Protein AF-A0AAW7VHK9-F1 (afdb_monomer_lite)

Secondary structure (DSSP, 8-state):
---SS-SHHHHHHHHHHHHHHHH-HHHHHHTPSPEEEEETTEEEEEPPPPSSS---EEEEEETTT--EEEEEE--

Sequence (75 aa):
MEILVNSREMALELSYVYIKYVYGKEKAEFQKPYSITDDNNCWKIEGKQPKTLGGNFTILIAKKDGQVLNVIHTK

Foldseek 3Di:
DDFPQPDPVSLQVLVLVVCCVPPNNVLSVVQPPWDWDDDPQWIWIKGRADPDPFFIWIWIAGRRPRDTPDIDTDD

Structure (mmCIF, N/CA/C/O backbone):
data_AF-A0AAW7VHK9-F1
#
_entry.id   AF-A0AAW7VHK9-F1
#
loop_
_atom_site.group_PDB
_atom_site.id
_atom_site.type_symbol
_atom_site.label_atom_id
_atom_site.label_alt_id
_atom_site.label_comp_id
_atom_site.label_asym_id
_atom_site.label_entity_id
_atom_site.label_seq_id
_atom_site.pdbx_PDB_ins_code
_atom_site.Cartn_x
_atom_site.Cartn_y
_atom_site.Cartn_z
_atom_site.occupancy
_atom_site.B_iso_or_equiv
_atom_site.auth_seq_id
_atom_site.auth_comp_id
_atom_site.auth_asym_id
_atom_site.auth_atom_id
_atom_site.pdbx_PDB_model_num
ATOM 1 N N . MET A 1 1 ? -19.556 0.137 13.794 1.00 65.69 1 MET A N 1
ATOM 2 C CA . MET A 1 1 ? -19.104 -0.714 12.674 1.00 65.69 1 MET A CA 1
ATOM 3 C C . MET A 1 1 ? -17.690 -1.138 13.001 1.00 65.69 1 MET A C 1
ATOM 5 O O . MET A 1 1 ? -16.913 -0.274 13.385 1.00 65.69 1 MET A O 1
ATOM 9 N N . GLU A 1 2 ? -17.389 -2.429 12.943 1.00 84.81 2 GLU A N 1
ATOM 10 C CA . GLU A 1 2 ? -16.031 -2.917 13.186 1.00 84.81 2 GLU A CA 1
ATOM 11 C C . GLU A 1 2 ? -15.133 -2.522 12.004 1.00 84.81 2 GLU A C 1
ATOM 13 O O . GLU A 1 2 ? -15.535 -2.648 10.846 1.00 84.81 2 GLU A O 1
ATOM 18 N N . ILE A 1 3 ? -13.966 -1.952 12.305 1.00 92.06 3 ILE A N 1
ATOM 19 C CA . ILE A 1 3 ? -12.978 -1.502 11.323 1.00 92.06 3 ILE A CA 1
ATOM 20 C C . ILE A 1 3 ? -11.778 -2.437 11.439 1.00 92.06 3 ILE A C 1
ATOM 22 O O . ILE A 1 3 ? -11.092 -2.423 12.462 1.00 92.06 3 ILE A O 1
ATOM 26 N N . LEU A 1 4 ? -11.532 -3.233 10.395 1.00 96.62 4 LEU A N 1
ATOM 27 C CA . LEU A 1 4 ? -10.411 -4.170 10.356 1.00 96.62 4 LEU A CA 1
ATOM 28 C C . LEU A 1 4 ? -9.073 -3.437 10.212 1.00 96.62 4 LEU A C 1
ATOM 30 O O . LEU A 1 4 ? -8.152 -3.672 10.987 1.00 96.62 4 LEU A O 1
ATOM 34 N N . VAL A 1 5 ? -8.971 -2.518 9.248 1.00 97.19 5 VAL A N 1
ATOM 35 C CA . VAL A 1 5 ? -7.741 -1.762 8.966 1.00 97.19 5 VAL A CA 1
ATOM 36 C C . VAL A 1 5 ? -7.764 -0.451 9.746 1.00 97.19 5 VAL A C 1
ATOM 38 O O . VAL A 1 5 ? -8.008 0.627 9.199 1.00 97.19 5 VAL A O 1
ATOM 41 N N . ASN A 1 6 ? -7.576 -0.558 11.059 1.00 94.56 6 ASN A N 1
ATOM 42 C CA . ASN A 1 6 ? -7.754 0.550 12.001 1.00 94.56 6 ASN A CA 1
ATOM 43 C C . ASN A 1 6 ? -6.485 1.376 12.276 1.00 94.56 6 ASN A C 1
ATOM 45 O O . ASN A 1 6 ? -6.579 2.407 12.939 1.00 94.56 6 ASN A O 1
ATOM 49 N N . SER A 1 7 ? -5.327 0.972 11.747 1.00 96.69 7 SER A N 1
ATOM 50 C CA . SER A 1 7 ? -4.063 1.685 11.935 1.00 96.69 7 SER A CA 1
ATOM 51 C C . SER A 1 7 ? -3.390 2.051 10.617 1.00 96.69 7 SER A C 1
ATOM 53 O O . SER A 1 7 ? -3.549 1.390 9.584 1.00 96.69 7 SER A O 1
ATOM 55 N N . ARG A 1 8 ? -2.592 3.120 10.681 1.00 97.56 8 ARG A N 1
ATOM 56 C CA . ARG A 1 8 ? -1.740 3.579 9.584 1.00 97.56 8 ARG A CA 1
ATOM 57 C C . ARG A 1 8 ? -0.746 2.486 9.188 1.00 97.56 8 ARG A C 1
AT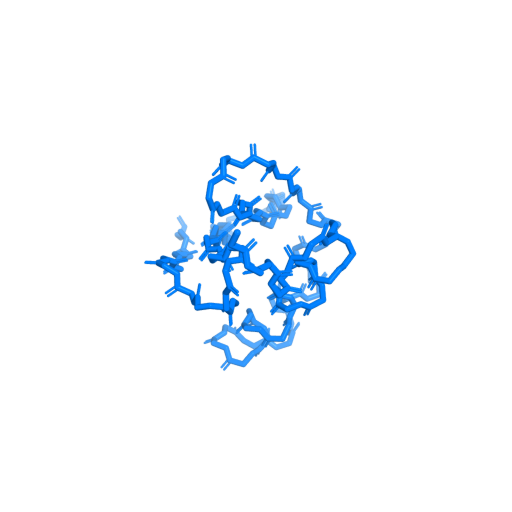OM 59 O O . ARG A 1 8 ? -0.529 2.245 8.005 1.00 97.56 8 ARG A O 1
ATOM 66 N N . GLU A 1 9 ? -0.156 1.822 10.174 1.00 97.94 9 GLU A N 1
ATOM 67 C CA . GLU A 1 9 ? 0.861 0.786 10.004 1.00 97.94 9 GLU A CA 1
ATOM 68 C C . GLU A 1 9 ? 0.291 -0.423 9.258 1.00 97.94 9 GLU A C 1
ATOM 70 O O . GLU A 1 9 ? 0.864 -0.847 8.256 1.00 97.94 9 GLU A O 1
ATOM 75 N N . MET A 1 10 ? -0.890 -0.904 9.655 1.00 97.75 10 MET A N 1
ATOM 76 C CA . MET A 1 10 ? -1.552 -2.021 8.977 1.00 97.75 10 MET A CA 1
ATOM 77 C C . MET A 1 10 ? -1.895 -1.677 7.524 1.00 97.75 10 MET A C 1
ATOM 79 O O . MET A 1 10 ? -1.693 -2.490 6.622 1.00 97.75 10 MET A O 1
ATOM 83 N N . ALA A 1 11 ? -2.380 -0.459 7.270 1.00 98.19 11 ALA A N 1
ATOM 84 C CA . ALA A 1 11 ? -2.672 0.003 5.917 1.00 98.19 11 ALA A CA 1
ATOM 85 C C . ALA A 1 11 ? -1.411 0.058 5.034 1.00 98.19 11 ALA A C 1
ATOM 87 O O . ALA A 1 11 ? -1.459 -0.311 3.857 1.00 98.19 11 ALA A O 1
ATOM 88 N N . LEU A 1 12 ? -0.272 0.474 5.597 1.00 98.31 12 LEU A N 1
ATOM 89 C CA . LEU A 1 12 ? 1.021 0.484 4.911 1.00 98.31 12 LEU A CA 1
ATOM 90 C C . LEU A 1 12 ? 1.533 -0.935 4.618 1.00 98.31 12 LEU A C 1
ATOM 92 O O . LEU A 1 12 ? 2.016 -1.187 3.512 1.00 98.31 12 LEU A O 1
ATOM 96 N N . GLU A 1 13 ? 1.395 -1.868 5.562 1.00 98.00 13 GLU A N 1
ATOM 97 C CA . GLU A 1 13 ? 1.766 -3.277 5.373 1.00 98.00 13 GLU A CA 1
ATOM 98 C C . GLU A 1 13 ? 0.914 -3.953 4.293 1.00 98.00 13 GLU A C 1
ATOM 100 O O . GLU A 1 13 ? 1.454 -4.579 3.377 1.00 98.00 13 GLU A O 1
ATOM 105 N N . LEU A 1 14 ? -0.409 -3.760 4.331 1.00 98.06 14 LEU A N 1
ATOM 106 C CA . LEU A 1 14 ? -1.317 -4.256 3.294 1.00 98.06 14 LEU A CA 1
ATOM 107 C C . LEU A 1 14 ? -0.995 -3.651 1.927 1.00 98.06 14 LEU A C 1
ATOM 109 O O . LEU A 1 14 ? -0.948 -4.370 0.929 1.00 98.06 14 LEU A O 1
ATOM 113 N N . SER A 1 15 ? -0.706 -2.349 1.874 1.00 97.94 15 SER A N 1
ATOM 114 C CA . SER A 1 15 ? -0.292 -1.686 0.633 1.00 97.94 15 SER A CA 1
ATOM 115 C C . SER A 1 15 ? 0.970 -2.317 0.057 1.00 97.94 15 SER A C 1
ATOM 117 O O . SER A 1 15 ? 1.016 -2.610 -1.135 1.00 97.94 15 SER A O 1
ATOM 119 N N . TYR A 1 16 ? 1.974 -2.599 0.892 1.00 98.00 16 TYR A N 1
ATOM 120 C CA . TYR A 1 16 ? 3.177 -3.300 0.450 1.00 98.00 16 TYR A CA 1
ATOM 121 C C . TYR A 1 16 ? 2.851 -4.680 -0.130 1.00 98.00 16 TYR A C 1
ATOM 123 O O . TYR A 1 16 ? 3.342 -5.013 -1.208 1.00 98.00 16 TYR A O 1
ATOM 131 N N . VAL A 1 17 ? 2.008 -5.468 0.550 1.00 98.00 17 VAL A N 1
ATOM 132 C CA . VAL A 1 17 ? 1.580 -6.792 0.073 1.00 98.00 17 VAL A CA 1
ATOM 133 C C . VAL A 1 17 ? 0.918 -6.677 -1.301 1.00 98.00 17 VAL A C 1
ATOM 135 O O . VAL A 1 17 ? 1.361 -7.336 -2.243 1.00 98.00 17 VAL A O 1
ATOM 138 N N . TYR A 1 18 ? -0.080 -5.805 -1.451 1.00 97.69 18 TYR A N 1
ATOM 139 C CA . TYR A 1 18 ? -0.793 -5.644 -2.716 1.00 97.69 18 TYR A CA 1
ATOM 140 C C . TYR A 1 18 ? 0.126 -5.161 -3.841 1.00 97.69 18 TYR A C 1
ATOM 142 O O . TYR A 1 18 ? 0.190 -5.793 -4.893 1.00 97.69 18 TYR A O 1
ATOM 150 N N . ILE A 1 19 ? 0.901 -4.096 -3.626 1.00 96.56 19 ILE A N 1
ATOM 151 C CA . ILE A 1 19 ? 1.792 -3.551 -4.659 1.00 96.56 19 ILE A CA 1
ATOM 152 C C . ILE A 1 19 ? 2.884 -4.557 -5.041 1.00 96.56 19 ILE A C 1
ATOM 154 O O . ILE A 1 19 ? 3.173 -4.713 -6.228 1.00 96.56 19 ILE A O 1
ATOM 158 N N . LYS A 1 20 ? 3.445 -5.300 -4.077 1.00 96.81 20 LYS A N 1
ATOM 159 C CA . LYS A 1 20 ? 4.432 -6.359 -4.337 1.00 96.81 20 LYS A CA 1
ATOM 160 C C . LYS A 1 20 ? 3.879 -7.431 -5.273 1.00 96.81 20 LYS A C 1
ATOM 162 O O . LYS A 1 20 ? 4.597 -7.848 -6.179 1.00 96.81 20 LYS A O 1
ATOM 167 N N . TYR A 1 21 ? 2.652 -7.898 -5.046 1.00 96.88 21 TYR A N 1
ATOM 168 C CA . TYR A 1 21 ? 2.077 -8.995 -5.830 1.00 96.88 21 TYR A CA 1
ATOM 169 C C . TYR A 1 21 ? 1.402 -8.538 -7.130 1.00 96.88 21 TYR A C 1
ATOM 171 O O . TYR A 1 21 ? 1.337 -9.325 -8.067 1.00 96.88 21 TYR A O 1
ATOM 179 N N . VAL A 1 22 ? 0.967 -7.277 -7.230 1.00 94.69 22 VAL A N 1
ATOM 180 C CA . VAL A 1 22 ? 0.383 -6.714 -8.462 1.00 94.69 22 VAL A CA 1
ATOM 181 C C . VAL A 1 22 ? 1.459 -6.179 -9.414 1.00 94.69 22 VAL A C 1
ATOM 183 O O . VAL A 1 22 ? 1.387 -6.408 -10.618 1.00 94.69 22 VAL A O 1
ATOM 186 N N . TYR A 1 23 ? 2.469 -5.473 -8.895 1.00 92.12 23 TYR A N 1
ATOM 187 C CA . TYR A 1 23 ? 3.454 -4.741 -9.705 1.00 92.12 23 TYR A CA 1
ATOM 188 C C . TYR A 1 23 ? 4.902 -5.219 -9.529 1.00 92.12 23 TYR A C 1
ATOM 190 O O . TYR A 1 23 ? 5.792 -4.744 -10.235 1.00 92.12 23 TYR A O 1
ATOM 198 N N . GLY A 1 24 ? 5.149 -6.165 -8.624 1.00 93.88 24 GLY A N 1
ATOM 199 C CA . GLY A 1 24 ? 6.470 -6.720 -8.354 1.00 93.88 24 GLY A CA 1
ATOM 200 C C . GLY A 1 24 ? 7.154 -6.085 -7.143 1.00 93.88 24 GLY A C 1
ATOM 201 O O . GLY A 1 24 ? 6.992 -4.901 -6.834 1.00 93.88 24 GLY A O 1
ATOM 202 N N . LYS A 1 25 ? 7.973 -6.895 -6.458 1.00 95.06 25 LYS A N 1
ATOM 203 C CA . LYS A 1 25 ? 8.713 -6.491 -5.250 1.00 95.06 25 LYS A CA 1
ATOM 204 C C . LYS A 1 25 ? 9.579 -5.256 -5.487 1.00 95.06 25 LYS A C 1
ATOM 206 O O . LYS A 1 25 ? 9.623 -4.377 -4.639 1.00 95.06 25 LYS A O 1
ATOM 211 N N . GLU A 1 26 ? 10.243 -5.190 -6.635 1.00 91.69 26 GLU A N 1
ATOM 212 C CA . GLU A 1 26 ? 11.136 -4.090 -6.990 1.00 91.69 26 GLU A CA 1
ATOM 213 C C . GLU A 1 26 ? 10.417 -2.732 -6.946 1.00 91.69 26 GLU A C 1
ATOM 215 O O . GLU A 1 26 ? 10.858 -1.816 -6.252 1.00 91.69 26 GLU A O 1
ATOM 220 N N . LYS A 1 27 ? 9.246 -2.630 -7.590 1.00 88.88 27 LYS A N 1
ATOM 221 C CA . LYS A 1 27 ? 8.416 -1.418 -7.552 1.00 88.88 27 LYS A CA 1
ATOM 222 C C . LYS A 1 27 ? 7.928 -1.097 -6.140 1.00 88.88 27 LYS A C 1
ATOM 224 O O . LYS A 1 27 ? 7.967 0.065 -5.739 1.00 88.88 27 LYS A O 1
ATOM 229 N N . ALA A 1 28 ? 7.506 -2.112 -5.382 1.00 93.94 28 ALA A N 1
ATOM 230 C CA . ALA A 1 28 ? 7.062 -1.930 -4.003 1.00 93.94 28 ALA A CA 1
ATOM 231 C C . ALA A 1 28 ? 8.178 -1.363 -3.107 1.00 93.94 28 ALA A C 1
ATOM 233 O O . ALA A 1 28 ? 7.914 -0.476 -2.300 1.00 93.94 28 ALA A O 1
ATOM 234 N N . GLU A 1 29 ? 9.420 -1.830 -3.248 1.00 94.25 29 GLU A N 1
ATOM 235 C CA . GLU A 1 29 ? 10.549 -1.335 -2.451 1.00 94.25 29 GLU A CA 1
ATOM 236 C C . GLU A 1 29 ? 11.034 0.049 -2.909 1.00 94.25 29 GLU A C 1
ATOM 238 O O . GLU A 1 29 ? 11.214 0.935 -2.075 1.00 94.25 29 GLU A O 1
ATOM 243 N N . PHE A 1 30 ? 11.210 0.278 -4.216 1.00 92.06 30 PHE A N 1
ATOM 244 C CA . PHE A 1 30 ? 11.784 1.537 -4.714 1.00 92.06 30 PHE A CA 1
ATOM 245 C C . PHE A 1 30 ? 10.889 2.756 -4.519 1.00 92.06 30 PHE A C 1
ATOM 247 O O . PHE A 1 30 ? 11.395 3.874 -4.420 1.00 92.06 30 PHE A O 1
ATOM 254 N N . GLN A 1 31 ? 9.575 2.556 -4.443 1.00 92.06 31 GLN A N 1
ATOM 255 C CA . GLN A 1 31 ? 8.633 3.639 -4.180 1.00 92.06 31 GLN A CA 1
ATOM 256 C C . GLN A 1 31 ? 8.425 3.887 -2.675 1.00 92.06 31 GLN A C 1
ATOM 258 O O . GLN A 1 31 ? 7.505 4.603 -2.305 1.00 92.06 31 GLN A O 1
ATOM 263 N N . LYS A 1 32 ? 9.264 3.347 -1.779 1.00 94.12 32 LYS A N 1
ATOM 264 C CA . LYS A 1 32 ? 9.271 3.741 -0.358 1.00 94.12 32 LYS A CA 1
ATOM 265 C C . LYS A 1 32 ? 10.028 5.069 -0.114 1.00 94.12 32 LYS A C 1
ATOM 267 O O . LYS A 1 32 ? 10.914 5.439 -0.889 1.00 94.12 32 LYS A O 1
ATOM 272 N N . PRO A 1 33 ? 9.755 5.770 1.007 1.00 95.31 33 PRO A N 1
ATOM 273 C CA . PRO A 1 33 ? 8.617 5.553 1.905 1.00 95.31 33 PRO A CA 1
ATOM 274 C C . PRO A 1 33 ? 7.292 5.916 1.227 1.00 95.31 33 PRO A C 1
ATOM 276 O O . PRO A 1 33 ? 7.252 6.817 0.393 1.00 95.31 33 PRO A O 1
ATOM 279 N N . TYR A 1 34 ? 6.220 5.217 1.598 1.00 96.69 34 TYR A N 1
ATOM 280 C CA . TYR A 1 34 ? 4.881 5.535 1.106 1.00 96.69 34 TYR A CA 1
ATOM 281 C C . TYR A 1 34 ? 4.297 6.730 1.857 1.00 96.69 34 TYR A C 1
ATOM 283 O O . TYR A 1 34 ? 4.482 6.876 3.070 1.00 96.69 34 TYR A O 1
ATOM 291 N N . SER A 1 35 ? 3.540 7.544 1.132 1.00 96.75 35 SER A N 1
ATOM 292 C CA . SER A 1 35 ? 2.647 8.542 1.708 1.00 96.75 35 SER A CA 1
ATOM 293 C C . SER A 1 35 ? 1.309 7.884 2.017 1.00 96.75 35 SER A C 1
ATOM 295 O O . SER A 1 35 ? 0.847 7.038 1.257 1.00 96.75 35 SER A O 1
ATOM 297 N N . ILE A 1 36 ? 0.687 8.262 3.130 1.00 97.88 36 ILE A N 1
ATOM 298 C CA . ILE A 1 36 ? -0.609 7.725 3.547 1.00 97.88 36 ILE A CA 1
ATOM 299 C C . ILE A 1 36 ? -1.502 8.851 4.051 1.00 97.88 36 ILE A C 1
ATOM 301 O O . ILE A 1 36 ? -1.062 9.718 4.810 1.00 97.88 36 ILE A O 1
ATOM 305 N N . THR A 1 37 ? -2.755 8.819 3.618 1.00 98.12 37 THR A N 1
ATOM 306 C CA . THR A 1 37 ? -3.799 9.770 3.984 1.00 98.12 37 THR A CA 1
ATOM 307 C C . THR A 1 37 ? -5.022 9.004 4.467 1.00 98.12 37 THR A C 1
ATOM 309 O O . THR A 1 37 ? -5.427 8.010 3.860 1.00 98.12 37 THR A O 1
ATOM 312 N N . ASP A 1 38 ? -5.585 9.468 5.578 1.00 96.81 38 ASP A N 1
ATOM 313 C CA . ASP A 1 38 ? -6.893 9.033 6.048 1.00 96.81 38 ASP A CA 1
ATOM 314 C C . ASP A 1 38 ? -7.968 9.712 5.190 1.00 96.81 38 ASP A C 1
ATOM 316 O O . ASP A 1 38 ? -8.100 10.936 5.231 1.00 96.81 38 ASP A O 1
ATOM 320 N N . ASP A 1 39 ? -8.698 8.930 4.395 1.00 93.94 39 ASP A N 1
ATOM 321 C CA . ASP A 1 39 ? -9.820 9.413 3.594 1.00 93.94 39 ASP A CA 1
ATOM 322 C C . ASP A 1 39 ? -11.109 8.704 4.017 1.00 93.94 39 ASP A C 1
ATOM 324 O O . ASP A 1 39 ? -11.641 7.814 3.343 1.00 93.94 39 ASP A O 1
ATOM 328 N N . ASN A 1 40 ? -11.588 9.098 5.199 1.00 89.81 40 ASN A N 1
ATOM 329 C CA . ASN A 1 40 ? -12.839 8.666 5.813 1.00 89.81 40 ASN A CA 1
ATOM 330 C C . ASN A 1 40 ? -12.948 7.138 5.927 1.00 89.81 40 ASN A C 1
ATOM 332 O O . ASN A 1 40 ? -12.481 6.545 6.901 1.00 89.81 40 ASN A O 1
ATOM 336 N N . ASN A 1 41 ? -13.563 6.501 4.928 1.00 95.25 41 ASN A N 1
ATOM 337 C CA . ASN A 1 41 ? -13.833 5.065 4.871 1.00 95.25 41 ASN A CA 1
ATOM 338 C C . ASN A 1 41 ? -12.680 4.252 4.268 1.00 95.25 41 ASN A C 1
ATOM 340 O O . ASN A 1 41 ? -12.758 3.020 4.230 1.00 95.25 41 ASN A O 1
ATOM 344 N N . CYS A 1 42 ? -11.618 4.903 3.795 1.00 97.75 42 CYS A N 1
ATOM 345 C CA . CYS A 1 42 ? -10.466 4.234 3.213 1.00 97.75 42 CYS A CA 1
ATOM 346 C C . CYS A 1 42 ? -9.139 4.880 3.622 1.00 97.75 42 CYS A C 1
ATOM 348 O O . CYS A 1 42 ? -9.075 6.012 4.097 1.00 97.75 42 CYS A O 1
ATOM 350 N N . TRP A 1 43 ? -8.069 4.120 3.435 1.00 98.31 43 TRP A N 1
ATOM 351 C CA . TRP A 1 43 ? -6.710 4.625 3.417 1.00 98.31 43 TRP A CA 1
ATOM 352 C C . TRP A 1 43 ? -6.302 4.857 1.970 1.00 98.31 43 TRP A C 1
ATOM 354 O O . TRP A 1 43 ? -6.393 3.938 1.153 1.00 98.31 43 TRP A O 1
ATOM 364 N N . LYS A 1 44 ? -5.810 6.058 1.665 1.00 98.25 44 LYS A N 1
ATOM 365 C CA . LYS A 1 44 ? -5.124 6.345 0.405 1.00 98.25 44 LYS A CA 1
ATOM 366 C C . LYS A 1 44 ? -3.626 6.224 0.628 1.00 98.25 44 LYS A C 1
ATOM 368 O O . LYS A 1 44 ? -3.080 6.936 1.468 1.00 98.25 44 LYS A O 1
ATOM 373 N N . ILE A 1 45 ? -2.971 5.339 -0.116 1.00 98.06 45 ILE A N 1
ATOM 374 C CA . ILE A 1 45 ? -1.524 5.144 -0.055 1.00 98.06 45 ILE A CA 1
ATOM 375 C C . ILE A 1 45 ? -0.926 5.425 -1.425 1.00 98.06 45 ILE A C 1
ATOM 377 O O . ILE A 1 45 ? -1.407 4.939 -2.449 1.00 98.06 45 ILE A O 1
ATOM 381 N N . GLU A 1 46 ? 0.137 6.216 -1.432 1.00 96.62 46 GLU A N 1
ATOM 382 C CA . GLU A 1 46 ? 0.852 6.616 -2.634 1.00 96.62 46 GLU A CA 1
ATOM 383 C C . GLU A 1 46 ? 2.319 6.238 -2.505 1.00 96.62 46 GLU A C 1
ATOM 385 O O . GLU A 1 46 ? 2.944 6.422 -1.454 1.00 96.62 46 GLU A O 1
ATOM 390 N N . GLY A 1 47 ? 2.876 5.717 -3.593 1.00 95.25 47 GLY A N 1
ATOM 391 C CA . GLY A 1 47 ? 4.310 5.535 -3.695 1.00 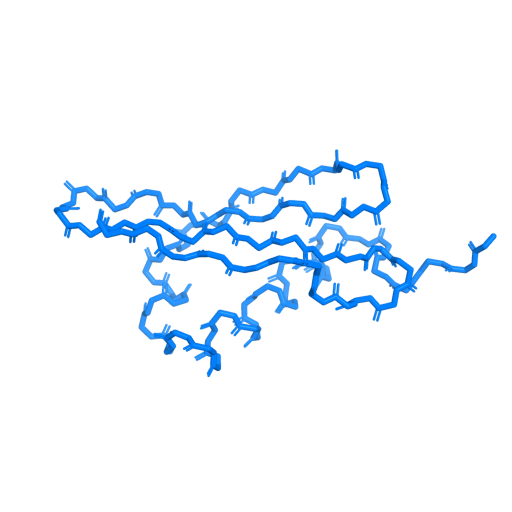95.25 47 GLY A CA 1
ATOM 392 C C . GLY A 1 47 ? 5.036 6.880 -3.660 1.00 95.25 47 GLY A C 1
ATOM 393 O O . GLY A 1 47 ? 4.476 7.952 -3.911 1.00 95.25 47 GLY A O 1
ATOM 394 N N . LYS A 1 48 ? 6.326 6.835 -3.363 1.00 91.75 48 LYS A N 1
ATOM 395 C CA . LYS A 1 48 ? 7.233 7.943 -3.601 1.00 91.75 48 LYS A CA 1
ATOM 396 C C . LYS A 1 48 ? 7.432 8.090 -5.101 1.00 91.75 48 LYS A C 1
ATOM 398 O O . LYS A 1 48 ? 7.875 7.157 -5.772 1.00 91.75 48 LYS A O 1
ATOM 403 N N . GLN A 1 49 ? 7.183 9.296 -5.597 1.00 81.69 49 GLN A N 1
ATOM 404 C CA . GLN A 1 49 ? 7.426 9.626 -6.991 1.00 81.69 49 GLN A CA 1
ATOM 405 C C . GLN A 1 49 ? 8.910 9.394 -7.338 1.00 81.69 49 GLN A C 1
ATOM 407 O O . GLN A 1 49 ? 9.795 9.930 -6.654 1.00 81.69 49 GLN A O 1
ATOM 412 N N . PRO A 1 50 ? 9.213 8.575 -8.359 1.00 75.69 50 PRO A N 1
ATOM 413 C CA . PRO A 1 50 ? 10.588 8.356 -8.778 1.00 75.69 50 PRO A CA 1
ATOM 414 C C . PRO A 1 50 ? 11.169 9.637 -9.393 1.00 75.69 50 PRO A C 1
ATOM 416 O O . PRO A 1 50 ? 10.460 10.471 -9.951 1.00 75.69 50 PRO A O 1
ATOM 419 N N . LYS A 1 51 ? 12.492 9.803 -9.269 1.00 71.62 51 LYS A N 1
ATOM 420 C CA . LYS A 1 51 ? 13.225 10.946 -9.847 1.00 71.62 51 LYS A CA 1
ATOM 421 C C . LYS A 1 51 ? 13.450 10.811 -11.360 1.00 71.62 51 LYS A C 1
ATOM 423 O O . LYS A 1 51 ? 13.824 11.782 -12.007 1.00 71.62 51 LYS A O 1
ATOM 428 N N . THR A 1 52 ? 13.280 9.609 -11.898 1.00 70.56 52 THR A N 1
ATOM 429 C CA . THR A 1 52 ? 13.417 9.271 -13.320 1.00 70.56 52 THR A CA 1
ATOM 430 C C . THR A 1 52 ? 12.043 9.047 -13.945 1.00 70.56 52 THR A C 1
ATOM 432 O O . THR A 1 52 ? 11.060 8.890 -13.224 1.00 70.56 52 THR A O 1
ATOM 435 N N . LEU A 1 53 ? 11.983 8.981 -15.280 1.00 64.38 53 LEU A N 1
ATOM 436 C CA . LEU A 1 53 ? 10.778 8.550 -15.996 1.00 64.38 53 LEU A CA 1
ATOM 437 C C . LEU A 1 53 ? 10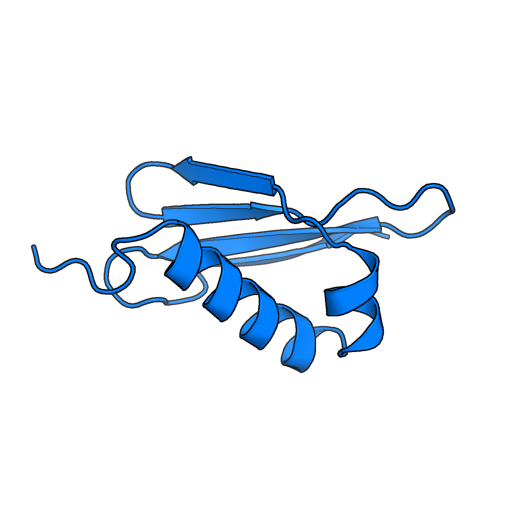.286 7.202 -15.445 1.00 64.38 53 LEU A C 1
ATOM 439 O O . LEU A 1 53 ? 11.072 6.272 -15.250 1.00 64.38 53 LEU A O 1
ATOM 443 N N . GLY A 1 54 ? 8.987 7.130 -15.184 1.00 65.38 54 GLY A N 1
ATOM 444 C CA . GLY A 1 54 ? 8.317 6.026 -14.514 1.00 65.38 54 GLY A CA 1
ATOM 445 C C . GLY A 1 54 ? 7.258 6.592 -13.581 1.00 65.38 54 GLY A C 1
ATOM 446 O O . GLY A 1 54 ? 7.550 7.445 -12.751 1.00 65.38 54 GLY A O 1
ATOM 447 N N . GLY A 1 55 ? 6.009 6.173 -13.723 1.00 81.75 55 GLY A N 1
ATOM 448 C CA . GLY A 1 55 ? 4.968 6.726 -12.871 1.00 81.75 55 GLY A CA 1
ATOM 449 C C . GLY A 1 55 ? 4.907 6.091 -11.485 1.00 81.75 55 GLY A C 1
ATOM 450 O O . GLY A 1 55 ? 5.765 5.316 -11.046 1.00 81.75 55 GLY A O 1
ATOM 451 N N . ASN A 1 56 ? 3.881 6.494 -10.755 1.00 90.31 56 ASN A N 1
ATOM 452 C CA . ASN A 1 56 ? 3.720 6.250 -9.333 1.00 90.31 56 ASN A CA 1
ATOM 453 C C . ASN A 1 56 ? 2.499 5.364 -9.089 1.00 90.31 56 ASN A C 1
ATOM 455 O O . ASN A 1 56 ? 1.557 5.401 -9.886 1.00 90.31 56 ASN A O 1
ATOM 459 N N . PHE A 1 57 ? 2.492 4.586 -8.004 1.00 93.81 57 PHE A N 1
ATOM 460 C CA . PHE A 1 57 ? 1.263 3.907 -7.604 1.00 93.81 57 PHE A CA 1
ATOM 461 C C . PHE A 1 57 ? 0.397 4.774 -6.691 1.00 93.81 57 PHE A C 1
ATOM 463 O O . PHE A 1 57 ? 0.894 5.523 -5.848 1.00 93.81 57 PHE A O 1
ATOM 470 N N . THR A 1 58 ? -0.910 4.565 -6.805 1.00 96.19 58 THR A N 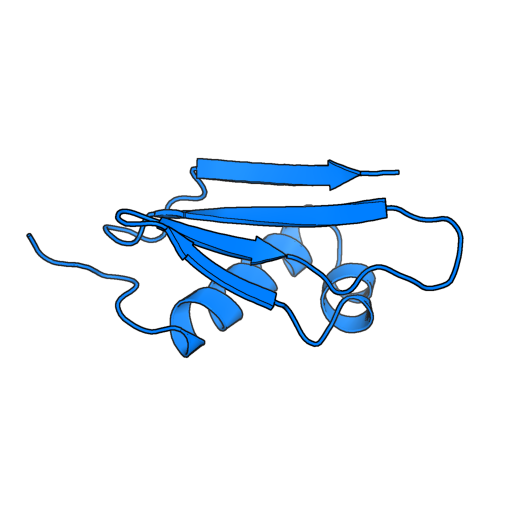1
ATOM 471 C CA . THR A 1 58 ? -1.898 4.943 -5.796 1.00 96.19 58 THR A CA 1
ATOM 472 C C . THR A 1 58 ? -2.786 3.735 -5.532 1.00 96.19 58 THR A C 1
ATOM 474 O O . THR A 1 58 ? -3.254 3.095 -6.476 1.00 96.19 58 THR A O 1
ATOM 477 N N . ILE A 1 59 ? -3.023 3.420 -4.262 1.00 97.81 59 ILE A N 1
ATOM 478 C CA . ILE A 1 59 ? -3.946 2.369 -3.831 1.00 97.81 59 ILE A CA 1
ATOM 479 C C . ILE A 1 59 ? -4.908 2.923 -2.779 1.00 97.81 59 ILE A C 1
ATOM 481 O O . ILE A 1 59 ? -4.507 3.675 -1.890 1.00 97.81 59 ILE A O 1
ATOM 485 N N . LEU A 1 60 ? -6.183 2.563 -2.904 1.00 98.31 60 LEU A N 1
ATOM 486 C CA . LEU A 1 60 ? -7.231 2.862 -1.933 1.00 98.31 60 LEU A CA 1
ATOM 487 C C . LEU A 1 60 ? -7.642 1.561 -1.243 1.00 98.31 60 LEU A C 1
ATOM 489 O O . LEU A 1 60 ? -8.069 0.622 -1.917 1.00 98.31 60 LEU A O 1
ATOM 493 N N . ILE A 1 61 ? -7.524 1.506 0.082 1.00 98.31 61 ILE A N 1
ATOM 494 C CA . ILE A 1 61 ? -7.847 0.322 0.890 1.00 98.31 61 ILE A CA 1
ATOM 495 C C . ILE A 1 61 ? -9.009 0.657 1.818 1.00 98.31 61 ILE A C 1
ATOM 497 O O . ILE A 1 61 ? -8.895 1.550 2.657 1.00 98.31 61 ILE A O 1
ATOM 501 N N . ALA A 1 62 ? -10.125 -0.058 1.693 1.00 98.00 62 ALA A N 1
ATOM 502 C CA . ALA A 1 62 ? -11.273 0.103 2.573 1.00 98.00 62 ALA A CA 1
ATOM 503 C C . ALA A 1 62 ? -10.890 -0.212 4.026 1.00 98.00 62 ALA A C 1
ATOM 505 O O . ALA A 1 62 ? -10.342 -1.272 4.328 1.00 98.00 62 ALA A O 1
ATOM 506 N N . LYS A 1 63 ? -11.231 0.689 4.951 1.00 97.69 63 LYS A N 1
ATOM 507 C CA . LYS A 1 63 ? -10.968 0.502 6.385 1.00 97.69 63 LYS A CA 1
ATOM 508 C C . LYS A 1 63 ? -11.737 -0.681 6.970 1.00 97.69 63 LYS A C 1
ATOM 510 O O . LYS A 1 63 ? -11.244 -1.367 7.860 1.00 97.69 63 LYS A O 1
ATOM 515 N N . LYS A 1 64 ? -12.946 -0.921 6.457 1.00 97.19 64 LYS A N 1
ATOM 516 C CA . LYS A 1 64 ? -13.869 -1.945 6.953 1.00 97.19 64 LYS A CA 1
ATOM 517 C C . LYS A 1 64 ? -13.255 -3.346 6.931 1.00 97.19 64 LYS A C 1
ATOM 519 O O . LYS A 1 64 ? -13.332 -4.041 7.935 1.00 97.19 64 LYS A O 1
ATOM 524 N N . ASP A 1 65 ? -12.663 -3.741 5.810 1.00 96.94 65 ASP A N 1
ATOM 525 C CA . ASP A 1 65 ? -12.303 -5.135 5.521 1.00 96.94 65 ASP A CA 1
ATOM 526 C C . ASP A 1 65 ? -10.983 -5.294 4.747 1.00 96.94 65 ASP A C 1
ATOM 528 O O . ASP A 1 65 ? -10.578 -6.413 4.442 1.00 96.94 65 ASP A O 1
ATOM 532 N N . GLY A 1 66 ? -10.286 -4.200 4.434 1.00 96.38 66 GLY A N 1
ATOM 533 C CA . GLY A 1 66 ? -9.042 -4.249 3.671 1.00 96.38 66 GLY A CA 1
ATOM 534 C C . GLY A 1 66 ? -9.229 -4.498 2.173 1.00 96.38 66 GLY A C 1
ATOM 535 O O . GLY A 1 66 ? -8.233 -4.743 1.483 1.00 96.38 66 GLY A O 1
ATOM 536 N N . GLN A 1 67 ? -10.464 -4.422 1.655 1.00 97.06 67 GLN A N 1
ATOM 537 C CA . GLN A 1 67 ? -10.731 -4.489 0.221 1.00 97.06 67 GLN A CA 1
ATOM 538 C C . GLN A 1 67 ? -9.972 -3.380 -0.516 1.00 97.06 67 GLN A C 1
ATOM 540 O O . GLN A 1 67 ? -10.030 -2.206 -0.145 1.00 97.06 67 GLN A O 1
ATOM 545 N N . VAL A 1 68 ? -9.296 -3.741 -1.606 1.00 97.88 68 VAL A N 1
ATOM 546 C CA . VAL A 1 68 ? -8.732 -2.761 -2.539 1.00 97.88 68 VAL A CA 1
ATOM 547 C C . VAL A 1 68 ? -9.876 -2.152 -3.344 1.00 97.88 68 VAL A C 1
ATOM 549 O O . VAL A 1 68 ? -10.486 -2.828 -4.168 1.00 97.88 68 VAL A O 1
ATOM 552 N N . LEU A 1 69 ? -10.168 -0.876 -3.097 1.00 97.50 69 LEU A N 1
ATOM 553 C CA . LEU A 1 69 ? -11.206 -0.127 -3.809 1.00 97.50 69 LEU A CA 1
ATOM 554 C C . LEU A 1 69 ? -10.710 0.366 -5.169 1.00 97.50 69 LEU A C 1
ATOM 556 O O . LEU A 1 69 ? -11.475 0.447 -6.125 1.00 97.50 69 LEU A O 1
ATOM 56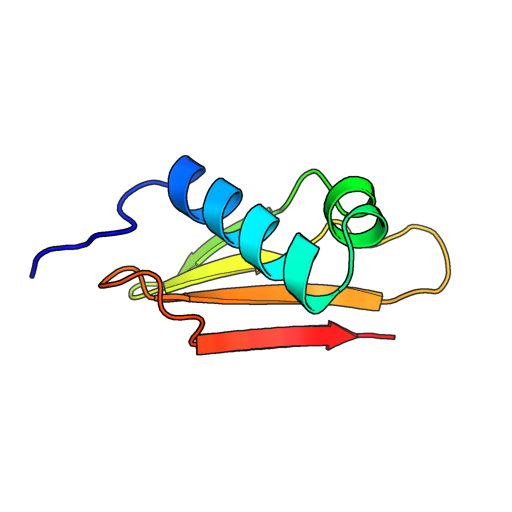0 N N . ASN A 1 70 ? -9.425 0.713 -5.250 1.00 96.38 70 ASN A N 1
ATOM 561 C CA . ASN A 1 70 ? -8.776 1.128 -6.484 1.00 96.38 70 ASN A CA 1
ATOM 562 C C . ASN A 1 70 ? -7.265 0.904 -6.388 1.00 96.38 70 ASN A C 1
ATOM 564 O O . ASN A 1 70 ? -6.679 1.073 -5.318 1.00 96.38 70 ASN A O 1
ATOM 568 N N . VAL A 1 71 ? -6.632 0.576 -7.511 1.00 95.62 71 VAL A N 1
ATOM 569 C CA . VAL A 1 71 ? -5.177 0.503 -7.639 1.00 95.62 71 VAL A CA 1
ATOM 570 C C . VAL A 1 71 ? -4.765 0.958 -9.034 1.00 95.62 71 VAL A C 1
ATOM 572 O O . VAL A 1 71 ? -5.191 0.395 -10.038 1.00 95.62 71 VAL A O 1
ATOM 575 N N . ILE A 1 72 ? -3.911 1.975 -9.102 1.00 92.75 72 ILE A N 1
ATOM 576 C CA . ILE A 1 72 ? -3.390 2.524 -10.358 1.00 92.75 72 ILE A CA 1
ATOM 577 C C . ILE A 1 72 ? -1.870 2.638 -10.289 1.00 92.75 72 ILE A C 1
ATOM 579 O O . ILE A 1 72 ? -1.313 2.888 -9.222 1.00 92.75 72 ILE A O 1
ATOM 583 N N . HIS A 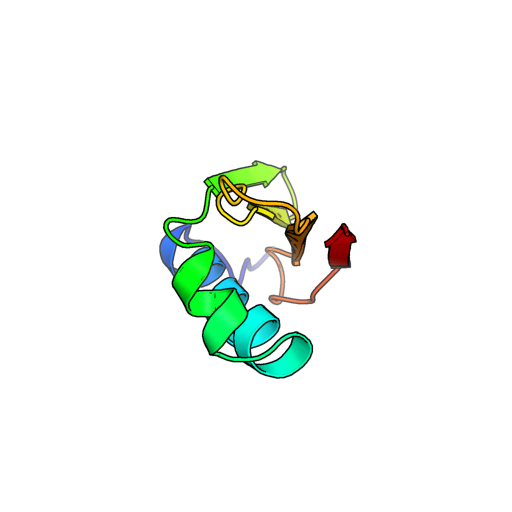1 73 ? -1.200 2.459 -11.428 1.00 87.44 73 HIS A N 1
ATOM 584 C CA . HIS A 1 73 ? 0.221 2.759 -11.619 1.00 87.44 73 HIS A CA 1
ATOM 585 C C . HIS A 1 73 ? 0.332 3.623 -12.870 1.00 87.44 73 HIS A C 1
ATOM 587 O O . HIS A 1 73 ? 0.009 3.167 -13.968 1.00 87.44 73 HIS A O 1
ATOM 593 N N . THR A 1 74 ? 0.696 4.892 -12.700 1.00 84.31 74 THR A N 1
ATOM 594 C CA . THR A 1 74 ? 0.899 5.787 -13.844 1.00 84.31 74 THR A CA 1
ATOM 595 C C . THR A 1 74 ? 2.204 5.425 -14.564 1.00 84.31 74 THR A C 1
ATOM 597 O O . THR A 1 74 ? 3.059 4.737 -14.002 1.00 84.31 74 THR A O 1
ATOM 600 N N . LYS A 1 75 ? 2.366 5.841 -15.822 1.00 66.06 75 LYS A N 1
ATOM 601 C CA . LYS A 1 75 ? 3.632 5.721 -16.562 1.00 66.06 75 LYS A CA 1
ATOM 602 C C . LYS A 1 75 ? 4.326 7.066 -16.653 1.00 66.06 75 LYS A C 1
ATOM 604 O O . LYS A 1 75 ? 3.602 8.067 -16.827 1.00 66.06 75 LYS A O 1
#

Radius of gyration: 11.96 Å; chains: 1; bounding box: 32×20×30 Å

Organism: Escherichia coli (NCBI:txid562)

pLDDT: mean 92.55, std 8.66, range [64.38, 98.31]

InterPro domains:
  IPR028921 NTF2 fold domain [PF15631] (10-75)